Protein AF-0000000075971331 (afdb_homodimer)

pLDDT: mean 92.19, std 5.96, range [61.91, 97.31]

Radius of gyration: 15.53 Å; Cα contacts (8 Å, |Δi|>4): 164; chains: 2; bounding box: 31×41×30 Å

Solvent-accessible surface area (backbone atoms only — not comparable to full-atom values): 8880 Å² total; per-residue (Å²): 123,67,60,68,54,53,39,59,77,68,61,49,62,83,59,26,62,59,46,14,50,50,47,44,54,43,46,59,49,54,41,95,71,52,78,92,41,46,65,55,49,53,50,50,27,41,40,52,25,18,54,73,69,34,97,74,40,66,50,60,66,59,52,23,58,71,48,73,57,78,42,52,60,76,51,58,69,96,124,66,60,68,54,54,38,60,77,67,62,51,62,84,60,25,62,60,47,14,50,51,49,43,54,44,46,59,50,57,41,94,71,51,76,92,41,46,65,54,50,52,51,52,27,41,40,51,26,20,53,73,70,35,97,72,42,66,50,62,66,60,51,23,58,70,48,72,58,77,44,53,60,77,51,58,69,93

Sequence (156 aa):
MHYPVVCEEQKCQEEVFPLAMNYVDRFLGVFPVRKNQLQLLGTTCLLLASKLREPRPLSAEMLVFYTDHSITFNDLRYMHYPVVCEEQKCQEEVFPLAMNYVDRFLGVFPVRKNQLQLLGTTCLLLASKLREPRPLSAEMLVFYTDHSITFNDLRY

Organism: Ladona fulva (NCBI:txid123851)

Foldseek 3Di:
DPLVVVCVVVVADPVLQVQLVVQLVVCVVPDDDDPLCSLVSSLQSSQVSQVVRPPDRDDLVVSCVVVVNSDDSVSRVD/DPLVVVCVVVVADPVLQVQLVVQLVVCVVPDDDDPLCSLVSSLQSSQVSQVVRPPDRDDLVSSCVVVVNSDPSVSRVD

Structure (mmCIF, N/CA/C/O backbone):
data_AF-0000000075971331-model_v1
#
loop_
_entity.id
_entity.type
_entity.pdbx_description
1 polymer 'Cyclin-like domain-containing protein'
#
loop_
_atom_site.group_PDB
_atom_site.id
_atom_site.type_symbol
_atom_site.label_atom_id
_atom_site.label_alt_id
_atom_site.label_comp_id
_atom_site.label_asym_id
_atom_site.label_entity_id
_atom_site.label_seq_id
_atom_site.pdbx_PDB_ins_code
_atom_site.Cartn_x
_atom_site.Cartn_y
_atom_site.Cartn_z
_atom_site.occupancy
_atom_site.B_iso_or_equiv
_atom_site.auth_seq_id
_atom_site.auth_comp_id
_atom_site.auth_asym_id
_atom_site.auth_atom_id
_atom_site.pdbx_PDB_model_num
ATOM 1 N N . MET A 1 1 ? 6.332 -10.398 -13.633 1 61.91 1 MET A N 1
ATOM 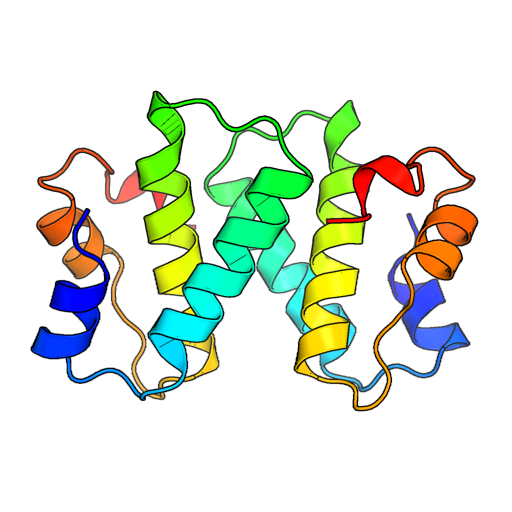2 C CA . MET A 1 1 ? 5.301 -11.336 -13.195 1 61.91 1 MET A CA 1
ATOM 3 C C . MET A 1 1 ? 3.967 -11.031 -13.867 1 61.91 1 MET A C 1
ATOM 5 O O . MET A 1 1 ? 3.67 -9.867 -14.164 1 61.91 1 MET A O 1
ATOM 9 N N . HIS A 1 2 ? 3.391 -12.039 -14.391 1 82.69 2 HIS A N 1
ATOM 10 C CA . HIS A 1 2 ? 2.088 -11.875 -15.031 1 82.69 2 HIS A CA 1
ATOM 11 C C . HIS A 1 2 ? 0.962 -11.914 -14 1 82.69 2 HIS A C 1
ATOM 13 O O . HIS A 1 2 ? 0.275 -12.93 -13.859 1 82.69 2 HIS A O 1
ATOM 19 N N . TYR A 1 3 ? 0.798 -10.906 -13.219 1 89.81 3 TYR A N 1
ATOM 20 C CA . TYR A 1 3 ? -0.181 -10.766 -12.148 1 89.81 3 TYR A CA 1
ATOM 21 C C . TYR A 1 3 ? -1.599 -10.945 -12.68 1 89.81 3 TYR A C 1
ATOM 23 O O . TYR A 1 3 ? -2.439 -11.57 -12.031 1 89.81 3 TYR A O 1
ATOM 31 N N . PRO A 1 4 ? -1.752 -10.523 -13.914 1 91.06 4 PRO A N 1
ATOM 32 C CA . PRO A 1 4 ? -3.088 -10.758 -14.469 1 91.06 4 PRO A CA 1
ATOM 33 C C . PRO A 1 4 ? -3.418 -12.242 -14.594 1 91.06 4 PRO A C 1
ATOM 35 O O . PRO A 1 4 ? -4.566 -12.648 -14.383 1 91.06 4 PRO A O 1
ATOM 38 N N . VAL A 1 5 ? -2.432 -13.016 -14.852 1 92.5 5 VAL A N 1
ATOM 39 C CA . VAL A 1 5 ? -2.629 -14.453 -15.008 1 92.5 5 VAL A CA 1
ATOM 40 C C . VAL A 1 5 ? -3.01 -15.07 -13.656 1 92.5 5 VAL A C 1
ATOM 42 O O . VAL A 1 5 ? -3.848 -15.969 -13.594 1 92.5 5 VAL A O 1
ATOM 45 N N . VAL A 1 6 ? -2.414 -14.633 -12.578 1 94.5 6 VAL A N 1
ATOM 46 C CA . VAL A 1 6 ? -2.732 -15.125 -11.242 1 94.5 6 VAL A CA 1
ATOM 47 C C . VAL A 1 6 ? -4.199 -14.852 -10.93 1 94.5 6 VAL A C 1
ATOM 49 O O . VAL A 1 6 ? -4.914 -15.742 -10.453 1 94.5 6 VAL A O 1
ATOM 52 N N . CYS A 1 7 ? -4.66 -13.648 -11.172 1 95 7 CYS A N 1
ATOM 53 C CA . CYS A 1 7 ? -6.039 -13.273 -10.883 1 95 7 CYS A CA 1
ATOM 54 C C . CYS A 1 7 ? -7.016 -14.07 -11.742 1 95 7 CYS A C 1
ATOM 56 O O . CYS A 1 7 ? -8.117 -14.398 -11.297 1 95 7 CYS A O 1
ATOM 58 N N . GLU A 1 8 ? -6.598 -14.32 -12.984 1 93.81 8 GLU A N 1
ATOM 59 C CA . GLU A 1 8 ? -7.426 -15.141 -13.867 1 93.81 8 GLU A CA 1
ATOM 60 C C . GLU A 1 8 ? -7.543 -16.562 -13.344 1 93.81 8 GLU A C 1
ATOM 62 O O . GLU A 1 8 ? -8.648 -17.109 -13.234 1 93.81 8 GLU A O 1
ATOM 67 N N . GLU A 1 9 ? -6.469 -17.188 -12.977 1 93.69 9 GLU A N 1
ATOM 68 C CA . GLU A 1 9 ? -6.438 -18.578 -12.523 1 93.69 9 GLU A CA 1
ATOM 69 C C . GLU A 1 9 ? -7.16 -18.734 -11.188 1 93.69 9 GLU A C 1
ATOM 71 O O . GLU A 1 9 ? -7.789 -19.766 -10.938 1 93.69 9 GLU A O 1
ATOM 76 N N . GLN A 1 10 ? -7.055 -17.75 -10.352 1 94.88 10 GLN A N 1
ATOM 77 C CA . GLN A 1 10 ? -7.641 -17.812 -9.016 1 94.88 10 GLN A CA 1
ATOM 78 C C . GLN A 1 10 ? -9.031 -17.188 -8.992 1 94.88 10 GLN A C 1
ATOM 80 O O . GLN A 1 10 ? -9.664 -17.094 -7.938 1 94.88 10 GLN A O 1
ATOM 85 N N . LYS A 1 11 ? -9.516 -16.641 -10.125 1 95.12 11 LYS A N 1
ATOM 86 C CA . LYS A 1 11 ? -10.836 -16.031 -10.273 1 95.12 11 LYS A CA 1
ATOM 87 C C . LYS A 1 11 ? -11.031 -14.906 -9.266 1 95.12 11 LYS A C 1
ATOM 89 O O . LYS A 1 11 ? -12.031 -14.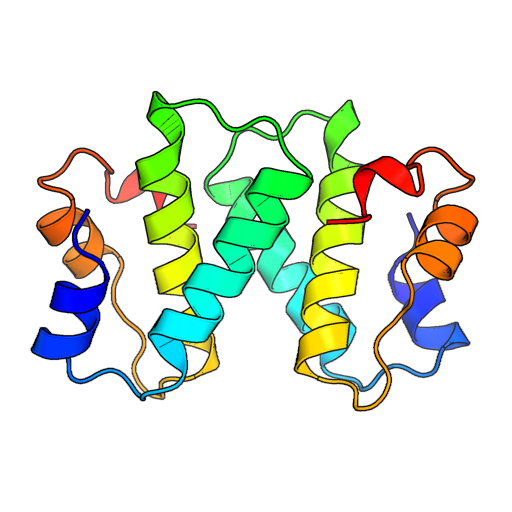883 -8.539 1 95.12 11 LYS A O 1
ATOM 94 N N . CYS A 1 12 ? -10.086 -14.078 -9.242 1 95.69 12 CYS A N 1
ATOM 95 C CA . CYS A 1 12 ? -10.18 -12.93 -8.344 1 95.69 12 CYS A CA 1
ATOM 96 C C . CYS A 1 12 ? -11.344 -12.031 -8.734 1 95.69 12 CYS A C 1
ATOM 98 O O . CYS A 1 12 ? -11.727 -11.969 -9.898 1 95.69 12 CYS A O 1
ATOM 100 N N . GLN A 1 13 ? -11.945 -11.453 -7.691 1 95.56 13 GLN A N 1
ATOM 101 C CA . GLN A 1 13 ? -12.883 -10.375 -7.984 1 95.56 13 GLN A CA 1
ATOM 102 C C . GLN A 1 13 ? -12.273 -9.352 -8.938 1 95.56 13 GLN A C 1
ATOM 104 O O . GLN A 1 13 ? -11.07 -9.094 -8.891 1 95.56 13 GLN A O 1
ATOM 109 N N . GLU A 1 14 ? -13.062 -8.773 -9.773 1 94 14 GLU A N 1
ATOM 110 C CA . GLU A 1 14 ? -12.617 -7.895 -10.852 1 94 14 GLU A CA 1
ATOM 111 C C . GLU A 1 14 ? -11.844 -6.703 -10.305 1 94 14 GLU A C 1
ATOM 113 O O . GLU A 1 14 ? -10.961 -6.168 -10.984 1 94 14 GLU A O 1
ATOM 118 N N . GLU A 1 15 ? -12.07 -6.371 -9.078 1 94.19 15 GLU A N 1
ATOM 119 C CA . GLU A 1 15 ? -11.469 -5.156 -8.531 1 94.19 15 GLU A CA 1
ATOM 120 C C . GLU A 1 15 ? -10.078 -5.434 -7.961 1 94.19 15 GLU A C 1
ATOM 122 O O . GLU A 1 15 ? -9.297 -4.508 -7.734 1 94.19 15 GLU A O 1
ATOM 127 N N . VAL A 1 16 ? -9.734 -6.617 -7.789 1 96.38 16 VAL A N 1
ATOM 128 C CA . VAL A 1 16 ? -8.516 -6.957 -7.066 1 96.38 16 VAL A CA 1
ATOM 129 C C . VAL A 1 16 ? -7.297 -6.492 -7.863 1 96.38 16 VAL A C 1
ATOM 131 O O . VAL A 1 16 ? -6.477 -5.723 -7.359 1 96.38 16 VAL A O 1
ATOM 134 N N . PHE A 1 17 ? -7.16 -6.836 -9.148 1 96.69 17 PHE A N 1
ATOM 135 C CA . PHE A 1 17 ? -5.977 -6.508 -9.938 1 96.69 17 PHE A CA 1
ATOM 136 C C . PHE A 1 17 ? -5.887 -5.008 -10.188 1 96.69 17 PHE A C 1
ATOM 138 O O . PHE A 1 17 ? -4.844 -4.395 -9.961 1 96.69 17 PHE A O 1
ATOM 145 N N . PRO A 1 18 ? -6.957 -4.359 -10.539 1 96.38 18 PRO A N 1
ATOM 146 C CA . PRO A 1 18 ? -6.875 -2.904 -10.695 1 96.38 18 PRO A CA 1
ATOM 147 C C . PRO A 1 18 ? -6.484 -2.199 -9.398 1 96.38 18 PRO A C 1
ATOM 149 O O . PRO A 1 18 ? -5.719 -1.231 -9.422 1 96.38 18 PRO A O 1
ATOM 152 N N . LEU A 1 19 ? -6.98 -2.652 -8.359 1 95 19 LEU A N 1
ATOM 153 C CA . LEU A 1 19 ? -6.625 -2.055 -7.074 1 95 19 LEU A CA 1
ATOM 154 C C . LEU A 1 19 ? -5.145 -2.256 -6.773 1 95 19 LEU A C 1
ATOM 156 O O . LEU A 1 19 ? -4.461 -1.324 -6.34 1 95 19 LEU A O 1
ATOM 160 N N . ALA A 1 20 ? -4.641 -3.457 -6.98 1 97.19 20 ALA A N 1
ATOM 161 C CA . ALA A 1 20 ? -3.221 -3.74 -6.789 1 97.19 20 ALA A CA 1
ATOM 162 C C . ALA A 1 20 ? -2.357 -2.836 -7.664 1 97.19 20 ALA A C 1
ATOM 164 O O . ALA A 1 20 ? -1.336 -2.314 -7.211 1 97.19 20 ALA A O 1
ATOM 165 N N . MET A 1 21 ? -2.787 -2.58 -8.898 1 96.06 21 MET A N 1
ATOM 166 C CA . MET A 1 21 ? -2.018 -1.747 -9.82 1 96.06 21 MET A CA 1
ATOM 167 C C . MET A 1 21 ? -2.023 -0.291 -9.367 1 96.06 21 MET A C 1
ATOM 169 O O . MET A 1 21 ? -1.028 0.418 -9.531 1 96.06 21 MET A O 1
ATOM 173 N N . ASN A 1 22 ? -3.145 0.065 -8.852 1 93.5 22 ASN A N 1
ATOM 174 C CA . ASN A 1 22 ? -3.203 1.412 -8.289 1 93.5 22 ASN A CA 1
ATOM 175 C C . ASN A 1 22 ? -2.201 1.593 -7.156 1 93.5 22 ASN A C 1
ATOM 177 O O . ASN A 1 22 ? -1.507 2.609 -7.09 1 93.5 22 ASN A O 1
ATOM 181 N N . TYR A 1 23 ? -2.135 0.571 -6.309 1 94.81 23 TYR A N 1
ATOM 182 C CA . TYR A 1 23 ? -1.155 0.612 -5.227 1 94.81 23 TYR A CA 1
ATOM 183 C C . TYR A 1 23 ? 0.261 0.71 -5.777 1 94.81 23 TYR A C 1
ATOM 185 O O . TYR A 1 23 ? 1.05 1.551 -5.34 1 94.81 23 TYR A O 1
ATOM 193 N N . VAL A 1 24 ? 0.619 -0.085 -6.723 1 96.25 24 VAL A N 1
ATOM 194 C CA . VAL A 1 24 ? 1.95 -0.111 -7.32 1 96.25 24 VAL A CA 1
ATOM 195 C C . VAL A 1 24 ? 2.277 1.258 -7.914 1 96.25 24 VAL A C 1
ATOM 197 O O . VAL A 1 24 ? 3.35 1.812 -7.656 1 96.25 24 VAL A O 1
ATOM 200 N N . ASP A 1 25 ? 1.349 1.753 -8.633 1 94 25 ASP A N 1
ATOM 201 C CA . ASP A 1 25 ? 1.553 3.041 -9.289 1 94 25 ASP A CA 1
ATOM 202 C C . ASP A 1 25 ? 1.84 4.137 -8.266 1 94 25 ASP A C 1
ATOM 204 O O . ASP A 1 25 ? 2.703 4.992 -8.492 1 94 25 ASP A O 1
ATOM 208 N N . ARG A 1 26 ? 1.156 4.07 -7.203 1 91.56 26 ARG A N 1
ATOM 209 C CA . ARG A 1 26 ? 1.326 5.102 -6.188 1 91.56 26 ARG A CA 1
ATOM 210 C C . ARG A 1 26 ? 2.676 4.965 -5.492 1 91.56 26 ARG A C 1
ATOM 212 O O . ARG A 1 26 ? 3.377 5.961 -5.285 1 91.56 26 ARG A O 1
ATOM 219 N N . PHE A 1 27 ? 3.062 3.797 -5.148 1 92.94 27 PHE A N 1
ATOM 220 C CA . PHE A 1 27 ? 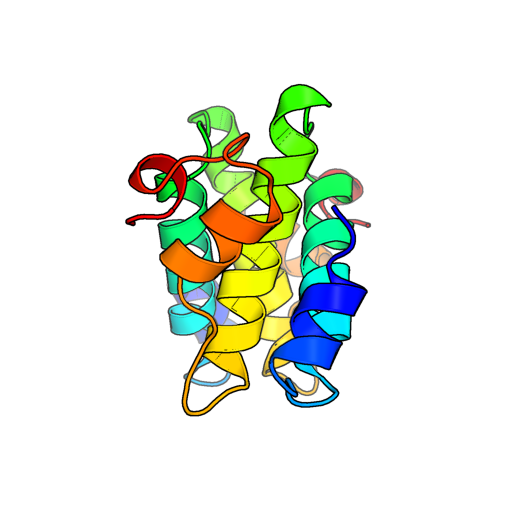4.332 3.592 -4.465 1 92.94 27 PHE A CA 1
ATOM 221 C C . PHE A 1 27 ? 5.504 3.926 -5.383 1 92.94 27 PHE A C 1
ATOM 223 O O . PHE A 1 27 ? 6.5 4.504 -4.941 1 92.94 27 PHE A O 1
ATOM 230 N N . LEU A 1 28 ? 5.34 3.656 -6.574 1 92.19 28 LEU A N 1
ATOM 231 C CA . LEU A 1 28 ? 6.41 3.951 -7.523 1 92.19 28 LEU A CA 1
ATOM 232 C C . LEU A 1 28 ? 6.566 5.457 -7.711 1 92.19 28 LEU A C 1
ATOM 234 O O . LEU A 1 28 ? 7.664 5.938 -8 1 92.19 28 LEU A O 1
ATOM 238 N N . GLY A 1 29 ? 5.484 6.117 -7.527 1 88.94 29 GLY A N 1
ATOM 239 C CA . GLY A 1 29 ? 5.535 7.566 -7.668 1 88.94 29 GLY A CA 1
ATOM 240 C C . GLY A 1 29 ? 6.113 8.266 -6.449 1 88.94 29 GLY A C 1
ATOM 241 O O . GLY A 1 29 ? 6.57 9.406 -6.543 1 88.94 29 GLY A O 1
ATOM 242 N N . VAL A 1 30 ? 6.168 7.527 -5.34 1 89 30 VAL A N 1
ATOM 243 C CA . VAL A 1 30 ? 6.508 8.18 -4.082 1 89 30 VAL A CA 1
ATOM 244 C C . VAL A 1 30 ? 7.816 7.609 -3.537 1 89 30 VAL A C 1
ATOM 246 O O . VAL A 1 30 ? 8.555 8.297 -2.828 1 89 30 VAL A O 1
ATOM 249 N N . PHE A 1 31 ? 8.141 6.328 -3.852 1 87.06 31 PHE A N 1
ATOM 250 C CA . PHE A 1 31 ? 9.336 5.656 -3.35 1 87.06 31 PHE A CA 1
ATOM 251 C C . PHE A 1 31 ? 10.273 5.293 -4.492 1 87.06 31 PHE A C 1
ATOM 253 O O . PHE A 1 31 ? 9.828 4.926 -5.578 1 87.06 31 PHE A O 1
ATOM 260 N N . PRO A 1 32 ? 11.562 5.531 -4.156 1 88.06 32 PRO A N 1
ATOM 261 C CA . PRO A 1 32 ? 12.516 4.918 -5.082 1 88.06 32 PRO A CA 1
ATOM 262 C C . PRO A 1 32 ? 12.562 3.395 -4.961 1 88.06 32 PRO A C 1
ATOM 264 O O . PRO A 1 32 ? 12.969 2.863 -3.926 1 88.06 32 PRO A O 1
ATOM 267 N N . VAL A 1 33 ? 12.016 2.736 -5.883 1 88.81 33 VAL A N 1
ATOM 268 C CA . VAL A 1 33 ? 11.984 1.278 -5.887 1 88.81 33 VAL A CA 1
ATOM 269 C C . VAL A 1 33 ? 12.961 0.744 -6.934 1 88.81 33 VAL A C 1
ATOM 271 O O . VAL A 1 33 ? 12.891 1.122 -8.102 1 88.81 33 VAL A O 1
ATOM 274 N N . ARG A 1 34 ? 13.844 -0.047 -6.406 1 90.44 34 ARG A N 1
ATOM 275 C CA . ARG A 1 34 ? 14.836 -0.624 -7.312 1 90.44 34 ARG A CA 1
ATOM 276 C C . ARG A 1 34 ? 14.227 -1.752 -8.141 1 90.44 34 ARG A C 1
ATOM 278 O O . ARG A 1 34 ? 13.195 -2.316 -7.762 1 90.44 34 ARG A O 1
ATOM 285 N N . LYS A 1 35 ? 14.953 -2.053 -9.18 1 92.06 35 LYS A N 1
ATOM 286 C CA . LYS A 1 35 ? 14.477 -3.09 -10.094 1 92.06 35 LYS A CA 1
ATOM 287 C C . LYS A 1 35 ? 14.336 -4.43 -9.375 1 92.06 35 LYS A C 1
ATOM 289 O O . LYS A 1 35 ? 13.383 -5.172 -9.617 1 92.06 35 LYS A O 1
ATOM 294 N N . ASN A 1 36 ? 15.273 -4.664 -8.547 1 88.94 36 ASN A N 1
ATOM 295 C CA . ASN A 1 36 ? 15.289 -5.957 -7.871 1 88.94 36 ASN A CA 1
ATOM 296 C C . ASN A 1 36 ? 14.195 -6.039 -6.805 1 88.94 36 ASN A C 1
ATOM 298 O O . ASN A 1 36 ? 13.953 -7.109 -6.246 1 88.94 36 ASN A O 1
ATOM 302 N N . GLN A 1 37 ? 13.453 -4.953 -6.605 1 92 37 GLN A N 1
ATOM 303 C CA . GLN A 1 37 ? 12.375 -4.898 -5.625 1 92 37 GLN A CA 1
ATOM 304 C C . GLN A 1 37 ? 11.008 -4.852 -6.312 1 92 37 GLN A C 1
ATOM 306 O O . GLN A 1 37 ? 9.977 -5.008 -5.66 1 92 37 GLN A O 1
ATOM 311 N N . LEU A 1 38 ? 11.008 -4.73 -7.535 1 93.94 38 LEU A N 1
ATOM 312 C CA . LEU A 1 38 ? 9.766 -4.543 -8.281 1 93.94 38 LEU A CA 1
ATOM 313 C C . LEU A 1 38 ? 8.844 -5.75 -8.109 1 93.94 38 LEU A C 1
ATOM 315 O O . LEU A 1 38 ? 7.648 -5.594 -7.863 1 93.94 38 LEU A O 1
ATOM 319 N N . GLN A 1 39 ? 9.445 -6.887 -8.211 1 94.62 39 GLN A N 1
ATOM 320 C CA . GLN A 1 39 ? 8.641 -8.094 -8.039 1 94.62 39 GLN A CA 1
ATOM 321 C C . GLN A 1 39 ? 8.07 -8.172 -6.629 1 94.62 39 GLN A C 1
ATOM 323 O O . GLN A 1 39 ? 6.926 -8.594 -6.445 1 94.62 39 GLN A O 1
ATOM 328 N N . LEU A 1 40 ? 8.82 -7.734 -5.699 1 93.81 40 LEU A N 1
ATOM 329 C CA . LEU A 1 40 ? 8.344 -7.711 -4.32 1 93.81 40 LEU A CA 1
ATOM 330 C C . LEU A 1 40 ? 7.203 -6.715 -4.152 1 93.81 40 LEU A C 1
ATOM 332 O O . LEU A 1 40 ? 6.184 -7.035 -3.533 1 93.81 40 LEU A O 1
ATOM 336 N N . LEU A 1 41 ? 7.355 -5.602 -4.723 1 95.5 41 LEU A N 1
ATOM 337 C CA . LEU A 1 41 ? 6.309 -4.582 -4.656 1 95.5 41 LEU A CA 1
ATOM 338 C C . LEU A 1 41 ? 5.02 -5.086 -5.297 1 95.5 41 LEU A C 1
ATOM 340 O O . LEU A 1 41 ? 3.949 -5 -4.691 1 95.5 41 LEU A O 1
ATOM 344 N N . GLY A 1 42 ? 5.09 -5.586 -6.484 1 96.88 42 GLY A N 1
ATOM 345 C CA . GLY A 1 42 ? 3.922 -6.102 -7.18 1 96.88 42 GLY A CA 1
ATOM 346 C C . GLY A 1 42 ? 3.209 -7.203 -6.414 1 96.88 42 GLY A C 1
ATOM 347 O O . GLY A 1 42 ? 1.981 -7.188 -6.297 1 96.88 42 GLY A O 1
ATOM 348 N N . THR A 1 43 ? 3.926 -8.07 -5.836 1 96.69 43 THR A N 1
ATOM 349 C CA . THR A 1 43 ? 3.369 -9.203 -5.102 1 96.69 43 THR A CA 1
ATOM 350 C C . THR A 1 43 ? 2.699 -8.734 -3.812 1 96.69 43 THR A C 1
ATOM 352 O O . THR A 1 43 ? 1.604 -9.188 -3.477 1 96.69 43 THR A O 1
ATOM 355 N N . THR A 1 44 ? 3.336 -7.832 -3.115 1 95.62 44 THR A N 1
ATOM 356 C CA . THR A 1 44 ? 2.77 -7.293 -1.886 1 95.62 44 THR A CA 1
ATOM 357 C C . THR A 1 44 ? 1.461 -6.562 -2.17 1 95.62 44 THR A C 1
ATOM 359 O O . THR A 1 44 ? 0.476 -6.738 -1.449 1 95.62 44 THR A O 1
ATOM 362 N N . CYS A 1 45 ? 1.432 -5.785 -3.223 1 96.5 45 CYS A N 1
ATOM 363 C CA . CYS A 1 45 ? 0.233 -5.031 -3.562 1 96.5 45 CYS A CA 1
ATOM 364 C C . CYS A 1 45 ? -0.907 -5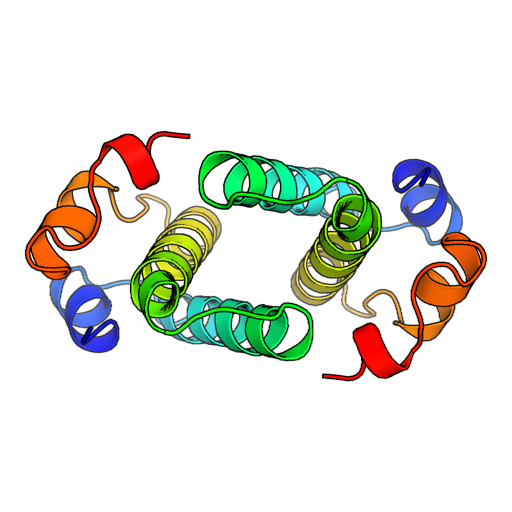.961 -3.957 1 96.5 45 CYS A C 1
ATOM 366 O O . CYS A 1 45 ? -2.068 -5.699 -3.633 1 96.5 45 CYS A O 1
ATOM 368 N N . LEU A 1 46 ? -0.557 -7.008 -4.676 1 96.69 46 LEU A N 1
ATOM 369 C CA . LEU A 1 46 ? -1.573 -7.988 -5.043 1 96.69 46 LEU A CA 1
ATOM 370 C C . LEU A 1 46 ? -2.129 -8.68 -3.805 1 96.69 46 LEU A C 1
ATOM 372 O O . LEU A 1 46 ? -3.338 -8.898 -3.699 1 96.69 46 LEU A O 1
ATOM 376 N N . LEU A 1 47 ? -1.287 -9.055 -2.867 1 94.75 47 LEU A N 1
ATOM 377 C CA . LEU A 1 47 ? -1.703 -9.664 -1.608 1 94.75 47 LEU A CA 1
ATOM 378 C C . LEU A 1 47 ? -2.613 -8.727 -0.824 1 94.75 47 LEU A C 1
ATOM 380 O O . LEU A 1 47 ? -3.678 -9.133 -0.354 1 94.75 47 LEU A O 1
ATOM 384 N N . LEU A 1 48 ? -2.256 -7.473 -0.716 1 94.56 48 LEU A N 1
ATOM 3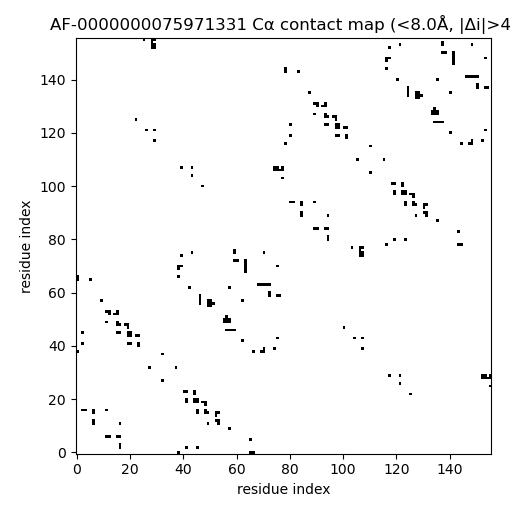85 C CA . LEU A 1 48 ? -3.039 -6.48 0.012 1 94.56 48 LEU A CA 1
ATOM 386 C C . LEU A 1 48 ? -4.395 -6.262 -0.655 1 94.56 48 LEU A C 1
ATOM 388 O O . LEU A 1 48 ? -5.426 -6.25 0.017 1 94.56 48 LEU A O 1
ATOM 392 N N . ALA A 1 49 ? -4.367 -6.09 -1.977 1 95.75 49 ALA A N 1
ATOM 393 C CA . ALA A 1 49 ? -5.609 -5.875 -2.715 1 95.75 49 ALA A CA 1
ATOM 394 C C . ALA A 1 49 ? -6.559 -7.059 -2.553 1 95.75 49 ALA A C 1
ATOM 396 O O . ALA A 1 49 ? -7.766 -6.875 -2.391 1 95.75 49 ALA A O 1
ATOM 397 N N . SER A 1 50 ? -6.035 -8.242 -2.627 1 95.5 50 SER A N 1
ATOM 398 C CA . SER A 1 50 ? -6.855 -9.445 -2.496 1 95.5 50 SER A CA 1
ATOM 399 C C . SER A 1 50 ? -7.441 -9.562 -1.093 1 95.5 50 SER A C 1
ATOM 401 O O . SER A 1 50 ? -8.586 -9.992 -0.926 1 95.5 50 SER A O 1
ATOM 403 N N . LYS A 1 51 ? -6.652 -9.1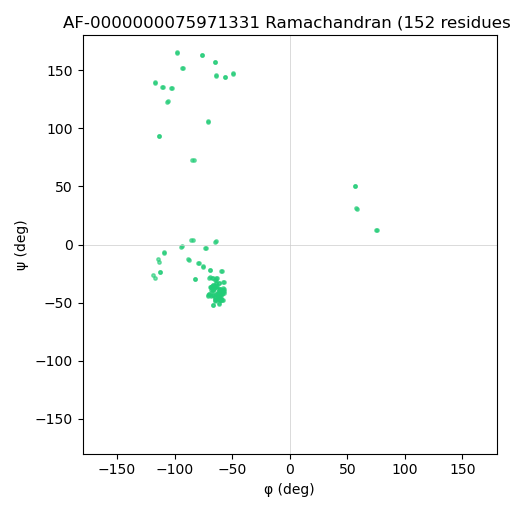88 -0.072 1 91.81 51 LYS A N 1
ATOM 404 C CA . LYS A 1 51 ? -7.113 -9.227 1.312 1 91.81 51 LYS A CA 1
ATOM 405 C C . LYS A 1 51 ? -8.273 -8.258 1.533 1 91.81 51 LYS A C 1
ATOM 407 O O . LYS A 1 51 ? -9.156 -8.516 2.35 1 91.81 51 LYS A O 1
ATOM 412 N N . LEU A 1 52 ? -8.242 -7.23 0.797 1 89.81 52 LEU A N 1
ATOM 413 C CA . LEU A 1 52 ? -9.25 -6.191 0.971 1 89.81 52 LEU A CA 1
ATOM 414 C C . LEU A 1 52 ? -10.531 -6.547 0.23 1 89.81 52 LEU A C 1
ATOM 416 O O . LEU A 1 52 ? -11.625 -6.176 0.66 1 89.81 52 LEU A O 1
ATOM 420 N N . ARG A 1 53 ? -10.461 -7.242 -0.792 1 90.25 53 ARG A N 1
ATOM 421 C CA . ARG A 1 53 ? -11.609 -7.371 -1.678 1 90.25 53 ARG A CA 1
ATOM 422 C C . ARG A 1 53 ? -12.156 -8.797 -1.666 1 90.25 53 ARG A C 1
ATOM 424 O O . ARG A 1 53 ? -13.305 -9.031 -2.041 1 90.25 53 ARG A O 1
ATOM 431 N N . GLU A 1 54 ? -11.359 -9.742 -1.329 1 91.5 54 GLU A N 1
ATOM 432 C CA . GLU A 1 54 ? -11.758 -11.148 -1.401 1 91.5 54 GLU A CA 1
ATOM 433 C C . GLU A 1 54 ? -12.109 -11.695 -0.021 1 91.5 54 GLU A C 1
ATOM 435 O O . GLU A 1 54 ? -11.43 -11.391 0.964 1 91.5 54 GLU A O 1
ATOM 440 N N . PRO A 1 55 ? -13.242 -12.414 -0 1 92.62 55 PRO A N 1
ATOM 441 C CA . PRO A 1 55 ? -13.477 -13.156 1.24 1 92.62 55 PRO A CA 1
ATOM 442 C C . PRO A 1 55 ? -12.344 -14.117 1.576 1 92.62 55 PRO A C 1
ATOM 444 O O . PRO A 1 55 ? -12.055 -14.352 2.752 1 92.62 55 PRO A O 1
ATOM 447 N N . ARG A 1 56 ? -11.82 -14.727 0.518 1 92.94 56 ARG A N 1
ATOM 448 C CA . ARG A 1 56 ? -10.656 -15.586 0.634 1 92.94 56 ARG A CA 1
ATOM 449 C C . ARG A 1 56 ? -9.453 -14.984 -0.09 1 92.94 56 ARG A C 1
ATOM 451 O O . ARG A 1 56 ? -9.25 -15.242 -1.279 1 92.94 56 ARG A O 1
ATOM 458 N N . PRO A 1 57 ? -8.641 -14.289 0.479 1 95 57 PRO A N 1
ATOM 459 C CA . PRO A 1 57 ? -7.527 -13.609 -0.18 1 95 57 PRO A CA 1
ATOM 460 C C . PRO A 1 57 ? -6.508 -14.578 -0.774 1 95 57 PRO A C 1
ATOM 462 O O . PRO A 1 57 ? -6.492 -15.758 -0.415 1 95 57 PRO A O 1
ATOM 465 N N . LEU A 1 58 ? -5.809 -14.07 -1.71 1 94.75 58 LEU A N 1
ATOM 466 C CA . LEU A 1 58 ? -4.672 -14.836 -2.221 1 94.75 58 LEU A CA 1
ATOM 467 C C . LEU A 1 58 ? -3.711 -15.195 -1.094 1 94.75 58 LEU A C 1
ATOM 469 O O . LEU A 1 58 ? -3.531 -14.422 -0.152 1 94.75 58 LEU A O 1
ATOM 473 N N . SER A 1 59 ? -3.135 -16.344 -1.189 1 93.25 59 SER A N 1
ATOM 474 C CA . SER A 1 59 ? -2.166 -16.75 -0.175 1 93.25 59 SER A CA 1
ATOM 475 C C . SER A 1 59 ? -0.746 -16.391 -0.587 1 93.25 59 SER A C 1
ATOM 477 O O . SER A 1 59 ? -0.431 -16.344 -1.777 1 93.25 59 SER A O 1
ATOM 479 N N . ALA A 1 60 ? 0.068 -16.172 0.393 1 93.81 60 ALA A N 1
ATOM 480 C CA . ALA A 1 60 ? 1.479 -15.883 0.147 1 93.81 60 ALA A CA 1
ATOM 481 C C . ALA A 1 60 ? 2.156 -17.047 -0.575 1 93.81 60 ALA A C 1
ATOM 483 O O . ALA A 1 60 ? 2.961 -16.828 -1.484 1 93.81 60 ALA A O 1
ATOM 484 N N . GLU A 1 61 ? 1.778 -18.203 -0.204 1 93.88 61 GLU A N 1
ATOM 485 C CA . GLU A 1 61 ? 2.379 -19.406 -0.798 1 93.88 61 GLU A CA 1
ATOM 486 C C . GLU A 1 61 ? 2.125 -19.453 -2.303 1 93.88 61 GLU A C 1
ATOM 488 O O . GLU A 1 61 ? 3.033 -19.75 -3.08 1 93.88 61 GLU A O 1
ATOM 493 N N . MET A 1 62 ? 0.903 -19.203 -2.596 1 93.69 62 MET A N 1
ATOM 494 C CA . MET A 1 62 ? 0.542 -19.219 -4.012 1 93.69 62 MET A CA 1
ATOM 495 C C . MET A 1 62 ? 1.316 -18.141 -4.773 1 93.69 62 MET A C 1
ATOM 497 O O . MET A 1 62 ? 1.803 -18.391 -5.875 1 93.69 62 MET A O 1
ATOM 501 N N . LEU A 1 63 ? 1.484 -16.969 -4.234 1 94.94 63 LEU A N 1
ATOM 502 C CA . LEU A 1 63 ? 2.186 -15.867 -4.898 1 94.94 63 LEU A CA 1
ATOM 503 C C . LEU A 1 63 ? 3.672 -16.172 -5.031 1 94.94 63 LEU A C 1
ATOM 505 O O . LEU A 1 63 ? 4.289 -15.836 -6.043 1 94.94 63 LEU A O 1
ATOM 509 N N . VAL A 1 64 ? 4.258 -16.844 -4.016 1 94.06 64 VAL A N 1
ATOM 510 C CA . VAL A 1 64 ? 5.648 -17.281 -4.094 1 94.06 64 VAL A CA 1
ATOM 511 C C . VAL A 1 64 ? 5.828 -18.203 -5.297 1 94.06 64 VAL A C 1
ATOM 513 O O . VAL A 1 64 ? 6.793 -18.062 -6.055 1 94.06 64 VAL A O 1
ATOM 516 N N . PHE A 1 65 ? 4.922 -19.062 -5.492 1 94.38 65 PHE A N 1
ATOM 517 C CA . PHE A 1 65 ? 4.965 -20.016 -6.602 1 94.38 65 PHE A CA 1
ATOM 518 C C . PHE A 1 65 ? 4.941 -19.281 -7.938 1 94.38 65 PHE A C 1
ATOM 520 O O . PHE A 1 65 ? 5.727 -19.594 -8.836 1 94.38 65 PHE A O 1
ATOM 527 N N . TYR A 1 66 ? 4.113 -18.312 -8.094 1 93.44 66 TYR A N 1
ATOM 528 C CA . TYR A 1 66 ? 3.92 -17.641 -9.375 1 93.44 66 TYR A CA 1
ATOM 529 C C . TYR A 1 66 ? 5.086 -16.703 -9.68 1 93.44 66 TYR A C 1
ATOM 531 O O . TYR A 1 66 ? 5.262 -16.266 -10.82 1 93.44 66 TYR A O 1
ATOM 539 N N . THR A 1 67 ? 5.895 -16.281 -8.695 1 93.62 67 THR A N 1
ATOM 540 C CA . THR A 1 67 ? 7.078 -15.469 -8.922 1 93.62 67 THR A CA 1
ATOM 541 C C . THR A 1 67 ? 8.281 -16.344 -9.281 1 93.62 67 THR A C 1
ATOM 543 O O . THR A 1 67 ? 9.422 -15.867 -9.281 1 93.62 67 THR A O 1
ATOM 546 N N . ASP A 1 68 ? 8.047 -17.625 -9.398 1 93.62 68 ASP A N 1
ATOM 547 C CA . ASP A 1 68 ? 9.109 -18.594 -9.633 1 93.62 68 ASP A CA 1
ATOM 548 C C . ASP A 1 68 ? 10.156 -18.547 -8.523 1 93.62 68 ASP A C 1
ATOM 550 O O . ASP A 1 68 ? 11.359 -18.547 -8.797 1 93.62 68 ASP A O 1
ATOM 554 N N . HIS A 1 69 ? 9.68 -18.203 -7.324 1 90.69 69 HIS A N 1
ATOM 555 C CA . HIS A 1 69 ? 10.469 -18.25 -6.102 1 90.69 69 HIS A CA 1
ATOM 556 C C . HIS A 1 69 ? 11.461 -17.094 -6.043 1 90.69 69 HIS A C 1
ATOM 558 O O . HIS A 1 69 ? 12.414 -17.141 -5.266 1 90.69 69 HIS A O 1
ATOM 564 N N . SER A 1 70 ? 11.336 -16.078 -6.914 1 92.31 70 SER A N 1
ATOM 565 C CA . SER A 1 70 ? 12.156 -14.883 -6.801 1 92.31 70 SER A CA 1
ATOM 566 C C . SER A 1 70 ? 11.883 -14.141 -5.5 1 92.31 70 SER A C 1
ATOM 568 O O . SER A 1 70 ? 12.734 -13.406 -5.008 1 92.31 70 SER A O 1
ATOM 570 N N . ILE A 1 71 ? 10.617 -14.32 -5.043 1 92 71 ILE A N 1
ATOM 571 C CA . ILE A 1 71 ? 10.195 -13.836 -3.732 1 92 71 ILE A CA 1
ATOM 572 C C . ILE A 1 71 ? 9.93 -15.023 -2.807 1 92 71 ILE A C 1
ATOM 574 O O . ILE A 1 71 ? 9.328 -16.016 -3.219 1 92 71 ILE A O 1
ATOM 578 N N . THR A 1 72 ? 10.43 -14.883 -1.606 1 92.12 72 THR A N 1
ATOM 579 C CA . THR A 1 72 ? 10.266 -15.992 -0.674 1 92.12 72 THR A CA 1
ATOM 580 C C . THR A 1 72 ? 9.078 -15.75 0.252 1 92.12 72 THR A C 1
ATOM 582 O O . THR A 1 72 ? 8.555 -14.633 0.32 1 92.12 72 THR A O 1
ATOM 585 N N . PHE A 1 73 ? 8.711 -16.938 0.915 1 91.5 73 PHE A N 1
ATOM 586 C CA . PHE A 1 73 ? 7.629 -16.844 1.889 1 91.5 73 PHE A CA 1
ATOM 587 C C . PHE A 1 73 ? 8 -15.898 3.025 1 91.5 73 PHE A C 1
ATOM 589 O O . PHE A 1 73 ? 7.156 -15.164 3.533 1 91.5 73 PHE A O 1
ATOM 596 N N . ASN A 1 74 ? 9.211 -15.836 3.371 1 90.75 74 ASN A N 1
ATOM 597 C CA . ASN A 1 74 ? 9.68 -14.977 4.453 1 90.75 74 ASN A CA 1
ATOM 598 C C . ASN A 1 74 ? 9.539 -13.5 4.094 1 90.75 74 ASN A C 1
ATOM 600 O O . ASN A 1 74 ? 9.312 -12.664 4.969 1 90.75 74 ASN A O 1
ATOM 604 N N . ASP A 1 75 ? 9.617 -13.227 2.805 1 91.19 75 ASP A N 1
ATOM 605 C CA . ASP A 1 75 ? 9.469 -11.852 2.346 1 91.19 75 ASP A CA 1
ATOM 606 C C . ASP A 1 75 ? 8.031 -11.367 2.525 1 91.19 75 ASP A C 1
ATOM 608 O O . ASP A 1 75 ? 7.781 -10.172 2.67 1 91.19 75 ASP A O 1
ATOM 612 N N . LEU A 1 76 ? 7.074 -12.344 2.609 1 89.94 76 LEU A N 1
ATOM 613 C CA . LEU A 1 76 ? 5.664 -11.984 2.582 1 89.94 76 LEU A CA 1
ATOM 614 C C . LEU A 1 76 ? 4.992 -12.312 3.91 1 89.94 76 LEU A C 1
ATOM 616 O O . LEU A 1 76 ? 3.826 -11.969 4.125 1 89.94 76 LEU A O 1
ATOM 620 N N . ARG A 1 77 ? 5.559 -13.047 4.82 1 72.94 77 ARG A N 1
ATOM 621 C CA . ARG A 1 77 ? 5 -13.648 6.027 1 72.94 77 ARG A CA 1
ATOM 622 C C . ARG A 1 77 ? 4.562 -12.57 7.02 1 72.94 77 ARG A C 1
ATOM 624 O O . ARG A 1 77 ? 3.869 -12.867 7.996 1 72.94 77 ARG A O 1
ATOM 631 N N . TYR A 1 78 ? 4.652 -11.359 6.758 1 62.38 78 TYR A N 1
ATOM 632 C CA . TYR A 1 78 ? 4.352 -10.422 7.836 1 62.38 78 TYR A CA 1
ATOM 633 C C . TYR A 1 78 ? 2.863 -10.094 7.879 1 62.38 78 TYR A C 1
ATOM 635 O O . TYR A 1 78 ? 2.18 -10.148 6.855 1 62.38 78 TYR A O 1
ATOM 643 N N . MET B 1 1 ? 4.371 11.531 13.18 1 62.53 1 MET B N 1
ATOM 644 C CA . MET B 1 1 ? 3.156 12.211 12.742 1 62.53 1 MET B CA 1
ATOM 645 C C . MET B 1 1 ? 1.93 11.648 13.453 1 62.53 1 MET B C 1
ATOM 647 O O . MET B 1 1 ? 1.88 10.453 13.758 1 62.53 1 MET B O 1
ATOM 651 N N . HIS B 1 2 ? 1.157 12.523 13.953 1 82.94 2 HIS B N 1
ATOM 652 C CA . HIS B 1 2 ? -0.058 12.102 14.641 1 82.94 2 HIS B CA 1
ATOM 653 C C . HIS B 1 2 ? -1.2 11.883 13.656 1 82.94 2 HIS B C 1
ATOM 655 O O . HIS B 1 2 ? -2.104 12.711 13.547 1 82.94 2 HIS B O 1
ATOM 661 N N . TYR B 1 3 ? -1.159 10.844 12.906 1 89.81 3 TYR B N 1
ATOM 662 C CA . TYR B 1 3 ? -2.123 10.477 11.875 1 89.81 3 TYR B CA 1
ATOM 663 C C . TYR B 1 3 ? -3.523 10.336 12.461 1 89.81 3 TYR B C 1
ATOM 665 O O . TYR B 1 3 ? -4.508 10.758 11.844 1 89.81 3 TYR B O 1
ATOM 673 N N . PRO B 1 4 ? -3.545 9.906 13.672 1 91.25 4 PRO B N 1
ATOM 674 C CA . PRO B 1 4 ? -4.879 9.844 14.273 1 91.25 4 PRO B CA 1
ATOM 675 C C . PRO B 1 4 ? -5.527 11.219 14.414 1 91.25 4 PRO B C 1
ATOM 677 O O . PRO B 1 4 ? -6.742 11.352 14.25 1 91.25 4 PRO B O 1
ATOM 680 N N . VAL B 1 5 ? -4.73 12.18 14.664 1 92.38 5 VAL B N 1
ATOM 681 C CA . VAL B 1 5 ? -5.242 13.539 14.828 1 92.38 5 VAL B CA 1
ATOM 682 C C . VAL B 1 5 ? -5.793 14.047 13.492 1 92.38 5 VAL B C 1
ATOM 684 O O . VAL B 1 5 ? -6.816 14.734 13.461 1 92.38 5 VAL B O 1
ATOM 687 N N . VAL B 1 6 ? -5.141 13.758 12.383 1 94.62 6 VAL B N 1
ATOM 688 C CA . VAL B 1 6 ? -5.605 14.164 11.062 1 94.62 6 VAL B CA 1
ATOM 689 C C . VAL B 1 6 ? -6.984 13.562 10.789 1 94.62 6 VAL B C 1
ATOM 691 O O . VAL B 1 6 ? -7.895 14.266 10.344 1 94.62 6 VAL B O 1
ATOM 694 N N . CYS B 1 7 ? -7.148 12.281 11.062 1 95.25 7 CYS B N 1
ATOM 695 C CA . CYS B 1 7 ? -8.422 11.602 10.812 1 95.25 7 CYS B CA 1
ATOM 696 C C . CYS B 1 7 ? -9.523 12.164 11.703 1 95.25 7 CYS B C 1
ATOM 698 O O . CYS B 1 7 ? -10.68 12.234 11.297 1 95.25 7 CYS B O 1
ATOM 700 N N . GLU B 1 8 ? -9.133 12.516 12.945 1 94 8 GLU B N 1
ATOM 701 C CA . GLU B 1 8 ? -10.094 13.133 13.852 1 94 8 GLU B CA 1
ATOM 702 C C . GLU B 1 8 ? -10.547 14.5 13.336 1 94 8 GLU B C 1
ATOM 704 O O . GLU B 1 8 ? -11.742 14.781 13.266 1 94 8 GLU B O 1
ATOM 709 N N . GLU B 1 9 ? -9.648 15.344 12.945 1 93.81 9 GLU B N 1
ATOM 710 C CA . GLU B 1 9 ? -9.945 16.703 12.492 1 93.81 9 GLU B CA 1
ATOM 711 C C . GLU B 1 9 ? -10.727 16.688 11.188 1 93.81 9 GLU B C 1
ATOM 713 O O . GLU B 1 9 ? -11.57 17.562 10.953 1 93.81 9 GLU B O 1
ATOM 718 N N . GLN B 1 10 ? -10.422 15.75 10.344 1 95.12 10 GLN B N 1
ATOM 719 C CA . GLN B 1 10 ? -11.055 15.688 9.031 1 95.12 10 GLN B CA 1
ATOM 720 C C . GLN B 1 10 ? -12.273 14.766 9.047 1 95.12 10 GLN B C 1
ATOM 722 O O . GLN B 1 10 ? -12.891 14.523 8.008 1 95.12 10 GLN B O 1
ATOM 727 N N . LYS B 1 11 ? -12.586 14.141 10.195 1 95.31 11 LYS B N 1
ATOM 728 C CA . LYS B 1 11 ? -13.734 13.258 10.383 1 95.31 11 LYS B CA 1
ATOM 729 C C . LYS B 1 11 ? -13.711 12.109 9.375 1 95.31 11 LYS B C 1
ATOM 731 O O . LYS B 1 11 ? -14.703 11.859 8.688 1 95.31 11 LYS B O 1
ATOM 736 N N . CYS B 1 12 ? -12.609 11.5 9.312 1 95.88 12 CYS B N 1
ATOM 737 C CA . CYS B 1 12 ? -12.477 10.359 8.422 1 95.88 12 CYS B CA 1
ATOM 738 C C . CYS B 1 12 ? -13.391 9.219 8.844 1 95.88 12 CYS B C 1
ATOM 740 O O . CYS B 1 12 ? -13.703 9.078 10.031 1 95.88 12 CYS B O 1
ATOM 742 N N . GLN B 1 13 ? -13.883 8.531 7.84 1 95.5 13 GLN B N 1
ATOM 743 C CA . GLN B 1 13 ? -14.555 7.273 8.164 1 95.5 13 GLN B CA 1
ATOM 744 C C . GLN B 1 13 ? -13.695 6.414 9.086 1 95.5 13 GLN B C 1
ATOM 746 O O . GLN B 1 13 ? -12.469 6.422 8.992 1 95.5 13 GLN B O 1
ATOM 751 N N . GLU B 1 14 ? -14.32 5.672 9.93 1 94.06 14 GLU B N 1
ATOM 752 C CA . GLU B 1 14 ? -13.656 4.918 10.992 1 94.06 14 GLU B CA 1
ATOM 753 C C . GLU B 1 14 ? -12.656 3.926 10.414 1 94.06 14 GLU B C 1
ATOM 755 O O . GLU B 1 14 ? -11.648 3.611 11.055 1 94.06 14 GLU B O 1
ATOM 760 N N . GLU B 1 15 ? -12.844 3.551 9.195 1 94.25 15 GLU B N 1
ATOM 761 C CA . GLU B 1 15 ? -12.008 2.496 8.633 1 94.25 15 GLU B CA 1
ATOM 762 C C . GLU B 1 15 ? -10.734 3.07 8.008 1 94.25 15 GLU B C 1
ATOM 764 O O . GLU B 1 15 ? -9.781 2.34 7.75 1 94.25 15 GLU B O 1
ATOM 769 N N . VAL B 1 16 ? -10.664 4.305 7.832 1 96.5 16 VAL B N 1
ATOM 770 C CA . VAL B 1 16 ? -9.57 4.902 7.066 1 96.5 16 VAL B CA 1
ATOM 771 C C . VAL B 1 16 ? -8.258 4.715 7.816 1 96.5 16 VAL B C 1
ATOM 773 O O . VAL B 1 16 ? -7.301 4.148 7.277 1 96.5 16 VAL B O 1
ATOM 776 N N . PHE B 1 17 ? -8.148 5.082 9.102 1 96.69 17 PHE B N 1
ATOM 777 C CA . PHE B 1 17 ? -6.891 5.027 9.844 1 96.69 17 PHE B CA 1
ATOM 778 C C . PHE B 1 17 ? -6.465 3.582 10.078 1 96.69 17 PHE B C 1
ATOM 780 O O . PHE B 1 17 ? -5.32 3.215 9.812 1 96.69 17 PHE B O 1
ATOM 787 N N . PRO B 1 18 ? -7.352 2.715 10.453 1 96.44 18 PRO B N 1
ATOM 788 C CA . PRO B 1 18 ? -6.941 1.313 10.594 1 96.44 18 PRO B CA 1
ATOM 789 C C . PRO B 1 18 ? -6.453 0.708 9.281 1 96.44 18 PRO B C 1
ATOM 791 O O . PRO B 1 18 ? -5.492 -0.066 9.273 1 96.44 18 PRO B O 1
ATOM 794 N N . LEU B 1 19 ? -7.07 1.045 8.273 1 95.06 19 LEU B N 1
ATOM 795 C CA . LEU B 1 19 ? -6.637 0.538 6.973 1 95.06 19 LEU B CA 1
ATOM 796 C C . LEU B 1 19 ? -5.25 1.063 6.621 1 95.06 19 LEU B C 1
ATOM 798 O O . LEU B 1 19 ? -4.395 0.307 6.156 1 95.06 19 LEU B O 1
ATOM 802 N N . ALA B 1 20 ? -5.02 2.35 6.809 1 97.31 20 ALA B N 1
ATOM 803 C CA . ALA B 1 20 ? -3.707 2.939 6.566 1 97.31 20 ALA B CA 1
ATOM 804 C C . ALA B 1 20 ? -2.633 2.25 7.402 1 97.31 20 ALA B C 1
ATOM 806 O O . ALA B 1 20 ? -1.539 1.966 6.906 1 97.31 20 ALA B O 1
ATOM 807 N N . MET B 1 21 ? -2.941 1.914 8.656 1 96.12 21 MET B N 1
ATOM 808 C CA . MET B 1 21 ? -1.975 1.269 9.547 1 96.12 21 MET B CA 1
ATOM 809 C C . MET B 1 21 ? -1.675 -0.153 9.078 1 96.12 21 MET B C 1
ATOM 811 O O . MET B 1 21 ? -0.543 -0.625 9.195 1 96.12 21 MET B O 1
ATOM 815 N N . ASN B 1 22 ? -2.707 -0.748 8.594 1 93.44 22 ASN B N 1
ATOM 816 C CA . ASN B 1 22 ? -2.486 -2.076 8.031 1 93.44 22 ASN B CA 1
ATOM 817 C C . ASN B 1 22 ? -1.515 -2.033 6.852 1 93.44 22 ASN B C 1
ATOM 819 O O . ASN B 1 22 ? -0.615 -2.869 6.754 1 93.44 22 ASN B O 1
ATOM 823 N N . TYR B 1 23 ? -1.705 -1.024 6.008 1 94.81 23 TYR B N 1
ATOM 824 C CA . TYR B 1 23 ? -0.783 -0.849 4.891 1 94.81 23 TYR B CA 1
ATOM 825 C C . TYR B 1 23 ? 0.641 -0.629 5.387 1 94.81 23 TYR B C 1
ATOM 827 O O . TYR B 1 23 ? 1.577 -1.274 4.914 1 94.81 23 TYR B O 1
ATOM 835 N N . VAL B 1 24 ? 0.841 0.232 6.32 1 96.31 24 VAL B N 1
ATOM 836 C CA . VAL B 1 24 ? 2.156 0.551 6.871 1 96.31 24 VAL B CA 1
ATOM 837 C C . VAL B 1 24 ? 2.799 -0.711 7.438 1 96.31 24 VAL B C 1
ATOM 839 O O . VAL B 1 24 ? 3.955 -1.015 7.137 1 96.31 24 VAL B O 1
ATOM 842 N N . ASP B 1 25 ? 2.033 -1.4 8.195 1 94.12 25 ASP B N 1
ATOM 843 C CA . ASP B 1 25 ? 2.543 -2.611 8.836 1 94.12 25 ASP B CA 1
ATOM 844 C C . ASP B 1 25 ? 3.023 -3.619 7.793 1 94.12 25 ASP B C 1
ATOM 846 O O . ASP B 1 25 ? 4.059 -4.262 7.977 1 94.12 25 ASP B O 1
ATOM 850 N N . ARG B 1 26 ? 2.301 -3.703 6.758 1 91.5 26 ARG B N 1
ATOM 851 C CA . ARG B 1 26 ? 2.656 -4.676 5.727 1 91.5 26 ARG B CA 1
ATOM 852 C C . ARG B 1 26 ? 3.914 -4.246 4.98 1 91.5 26 ARG B C 1
ATOM 854 O O . ARG B 1 26 ? 4.809 -5.059 4.742 1 91.5 26 ARG B O 1
ATOM 861 N N . PHE B 1 27 ? 4.012 -3.016 4.621 1 93.06 27 PHE B N 1
ATOM 862 C CA . PHE B 1 27 ? 5.184 -2.539 3.893 1 93.06 27 PHE B CA 1
ATOM 863 C C . PHE B 1 27 ? 6.43 -2.6 4.77 1 93.06 27 PHE B C 1
ATOM 865 O O . PHE B 1 27 ? 7.512 -2.945 4.293 1 93.06 27 PHE B O 1
ATOM 872 N N . LEU B 1 28 ? 6.246 -2.359 5.973 1 92.31 28 LEU B N 1
ATOM 873 C CA . LEU B 1 28 ? 7.387 -2.41 6.879 1 92.31 28 LEU B CA 1
ATOM 874 C C . LEU B 1 28 ? 7.875 -3.844 7.055 1 92.31 28 LEU B C 1
ATOM 876 O O . LEU B 1 28 ? 9.062 -4.074 7.305 1 92.31 28 LEU B O 1
ATOM 880 N N . GLY B 1 29 ? 6.957 -4.723 6.898 1 89.19 29 GLY B N 1
ATOM 881 C CA . GLY B 1 29 ? 7.324 -6.125 7.035 1 89.19 29 GLY B CA 1
ATOM 882 C C . GLY B 1 29 ? 8 -6.688 5.801 1 89.19 29 GLY B C 1
ATOM 883 O O . GLY B 1 29 ? 8.695 -7.703 5.875 1 89.19 29 GLY B O 1
ATOM 884 N N . VAL B 1 30 ? 7.867 -5.961 4.688 1 89.12 30 VAL B N 1
ATOM 885 C CA . VAL B 1 30 ? 8.305 -6.543 3.422 1 89.12 30 VAL B CA 1
ATOM 886 C C . VAL B 1 30 ? 9.422 -5.695 2.826 1 89.12 30 VAL B C 1
ATOM 888 O O . VAL B 1 30 ? 10.273 -6.203 2.09 1 89.12 30 VAL B O 1
ATOM 891 N N . PHE B 1 31 ? 9.477 -4.375 3.146 1 87.31 31 PHE B N 1
ATOM 892 C CA . PHE B 1 31 ? 10.469 -3.457 2.6 1 87.31 31 PHE B CA 1
ATOM 893 C C . PHE B 1 31 ? 11.352 -2.893 3.707 1 87.31 31 PHE B C 1
ATOM 895 O O . PHE B 1 31 ? 10.883 -2.627 4.812 1 87.31 31 PHE B O 1
ATOM 902 N N . PRO B 1 32 ? 12.633 -2.822 3.326 1 88.19 32 PRO B N 1
ATOM 903 C CA . PRO B 1 32 ? 13.469 -2.01 4.215 1 88.19 32 PRO B CA 1
ATOM 904 C C . PRO B 1 32 ? 13.172 -0.517 4.102 1 88.19 32 PRO B C 1
ATOM 906 O O . PRO B 1 32 ? 13.414 0.087 3.053 1 88.19 32 PRO B O 1
ATOM 909 N N . VAL B 1 33 ? 12.531 -0.002 5.031 1 88.94 33 VAL B N 1
ATOM 910 C CA . VAL B 1 33 ? 12.18 1.414 5.039 1 88.94 33 VAL B CA 1
ATOM 911 C C . VAL B 1 33 ? 13.055 2.154 6.051 1 88.94 33 VAL B C 1
ATOM 913 O O . VAL B 1 33 ? 13.117 1.772 7.223 1 88.94 33 VAL B O 1
ATOM 916 N N . ARG B 1 34 ? 13.719 3.133 5.516 1 90.75 34 ARG B N 1
ATOM 917 C CA . ARG B 1 34 ? 14.586 3.918 6.387 1 90.75 34 ARG B CA 1
ATOM 918 C C . ARG B 1 34 ? 13.773 4.883 7.246 1 90.75 34 ARG B C 1
ATOM 920 O O . ARG B 1 34 ? 12.633 5.199 6.914 1 90.75 34 ARG B O 1
ATOM 927 N N . LYS B 1 35 ? 14.453 5.332 8.258 1 92.12 35 LYS B N 1
ATOM 928 C CA . LYS B 1 35 ? 13.797 6.238 9.195 1 92.12 35 LYS B CA 1
ATOM 929 C C . LYS B 1 35 ? 13.328 7.512 8.492 1 92.12 35 LYS B C 1
ATOM 931 O O . LYS B 1 35 ? 12.25 8.023 8.773 1 92.12 35 LYS B O 1
ATOM 936 N N . ASN B 1 36 ? 14.172 7.953 7.645 1 89.19 36 ASN B N 1
ATOM 937 C CA . ASN B 1 36 ? 13.867 9.219 6.973 1 89.19 36 ASN B CA 1
ATOM 938 C C . ASN B 1 36 ? 12.75 9.055 5.949 1 89.19 36 ASN B C 1
ATOM 940 O O . ASN B 1 36 ? 12.25 10.039 5.41 1 89.19 36 ASN B O 1
ATOM 944 N N . GLN B 1 37 ? 12.266 7.828 5.766 1 91.94 37 GLN B N 1
ATOM 945 C CA . GLN B 1 37 ? 11.188 7.539 4.824 1 91.94 37 GLN B CA 1
ATOM 946 C C . GLN B 1 37 ? 9.898 7.188 5.559 1 91.94 37 GLN B C 1
ATOM 948 O O . GLN B 1 37 ? 8.828 7.102 4.945 1 91.94 37 GLN B O 1
ATOM 953 N N . LEU B 1 38 ? 9.953 7.066 6.781 1 93.94 38 LEU B N 1
ATOM 954 C CA . LEU B 1 38 ? 8.812 6.609 7.566 1 93.94 38 LEU B CA 1
ATOM 955 C C . LEU B 1 38 ? 7.645 7.578 7.445 1 93.94 38 LEU B C 1
ATOM 957 O O . LEU B 1 38 ? 6.504 7.156 7.234 1 93.94 38 LEU B O 1
ATOM 961 N N . GLN B 1 39 ? 7.996 8.828 7.527 1 94.69 39 GLN B N 1
ATOM 962 C CA . GLN B 1 39 ? 6.934 9.82 7.391 1 94.69 39 GLN B CA 1
ATOM 963 C C . GLN B 1 39 ? 6.305 9.766 6 1 94.69 39 GLN B C 1
ATOM 965 O O . GLN B 1 39 ? 5.09 9.922 5.859 1 94.69 39 GLN B O 1
ATOM 970 N N . LEU B 1 40 ? 7.098 9.5 5.043 1 93.81 40 LEU B N 1
ATOM 971 C CA . LEU B 1 40 ? 6.594 9.367 3.68 1 93.81 40 LEU B CA 1
ATOM 972 C C . LEU B 1 40 ? 5.691 8.148 3.549 1 93.81 40 LEU B C 1
ATOM 974 O O . LEU B 1 40 ? 4.609 8.227 2.969 1 93.81 40 LEU B O 1
ATOM 978 N N . LEU B 1 41 ? 6.109 7.09 4.113 1 95.56 41 LEU B N 1
ATOM 979 C CA . LEU B 1 41 ? 5.312 5.867 4.078 1 95.56 41 LEU B CA 1
ATOM 980 C C . LEU B 1 41 ? 3.967 6.074 4.766 1 95.56 41 LEU B C 1
ATOM 982 O O . LEU B 1 41 ? 2.92 5.75 4.199 1 95.56 41 LEU B O 1
ATOM 986 N N . GLY B 1 42 ? 3.963 6.594 5.953 1 96.88 42 GLY B N 1
ATOM 987 C CA . GLY B 1 42 ? 2.734 6.836 6.691 1 96.88 42 GLY B CA 1
ATOM 988 C C . GLY B 1 42 ? 1.769 7.75 5.957 1 96.88 42 GLY B C 1
ATOM 989 O O . GLY B 1 42 ? 0.572 7.461 5.883 1 96.88 42 GLY B O 1
ATOM 990 N N . THR B 1 43 ? 2.26 8.75 5.359 1 96.75 43 THR B N 1
ATOM 991 C CA . THR B 1 43 ? 1.438 9.727 4.652 1 96.75 43 THR B CA 1
ATOM 992 C C . THR B 1 43 ? 0.842 9.117 3.387 1 96.75 43 THR B C 1
ATOM 994 O O . THR B 1 43 ? -0.338 9.32 3.092 1 96.75 43 THR B O 1
ATOM 997 N N . THR B 1 44 ? 1.634 8.375 2.666 1 95.69 44 THR B N 1
ATOM 998 C CA . THR B 1 44 ? 1.157 7.715 1.455 1 95.69 44 THR B CA 1
ATOM 999 C C . THR B 1 44 ? 0.054 6.711 1.782 1 95.69 44 THR B C 1
ATOM 1001 O O . THR B 1 44 ? -0.971 6.664 1.1 1 95.69 44 THR B O 1
ATOM 1004 N N . CYS B 1 45 ? 0.239 5.957 2.836 1 96.56 45 CYS B N 1
ATOM 1005 C CA . CYS B 1 45 ? -0.748 4.953 3.217 1 96.56 45 CYS B CA 1
ATOM 1006 C C . CYS B 1 45 ? -2.053 5.609 3.656 1 96.56 45 CYS B C 1
ATOM 1008 O O . CYS B 1 45 ? -3.137 5.098 3.369 1 96.56 45 CYS B O 1
ATOM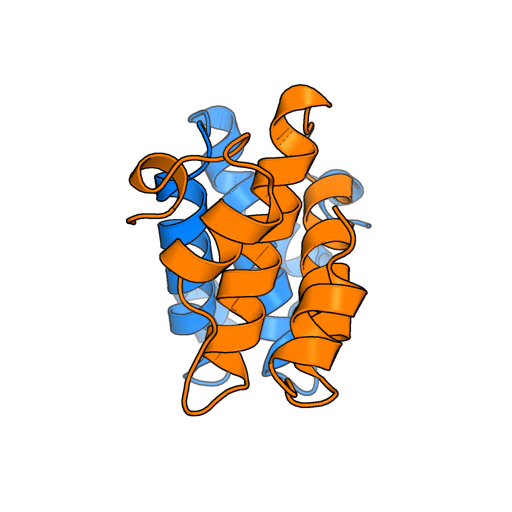 1010 N N . LEU B 1 46 ? -1.911 6.711 4.375 1 96.75 46 LEU B N 1
ATOM 1011 C CA . LEU B 1 46 ? -3.105 7.441 4.781 1 96.75 46 LEU B CA 1
ATOM 1012 C C . LEU B 1 46 ? -3.848 7.988 3.566 1 96.75 46 LEU B C 1
ATOM 1014 O O . LEU B 1 46 ? -5.078 7.934 3.508 1 96.75 46 LEU B O 1
ATOM 1018 N N . LEU B 1 47 ? -3.148 8.531 2.594 1 94.94 47 LEU B N 1
ATOM 1019 C CA . LEU B 1 47 ? -3.738 9.023 1.354 1 94.94 47 LEU B CA 1
ATOM 1020 C C . LEU B 1 47 ? -4.445 7.906 0.601 1 94.94 47 LEU B C 1
ATOM 1022 O O . LEU B 1 47 ? -5.59 8.062 0.173 1 94.94 47 LEU B O 1
ATOM 1026 N N . LEU B 1 48 ? -3.826 6.77 0.467 1 94.69 48 LEU B N 1
ATOM 1027 C CA . LEU B 1 48 ? -4.398 5.625 -0.237 1 94.69 48 LEU B CA 1
ATOM 1028 C C . LEU B 1 48 ? -5.641 5.113 0.479 1 94.69 48 LEU B C 1
ATOM 1030 O O . LEU B 1 48 ? -6.672 4.867 -0.154 1 94.69 48 LEU B O 1
ATOM 1034 N N . ALA B 1 49 ? -5.523 4.945 1.809 1 95.81 49 ALA B N 1
ATOM 1035 C CA . ALA B 1 49 ? -6.656 4.465 2.592 1 95.81 49 ALA B CA 1
ATOM 1036 C C . ALA B 1 49 ? -7.848 5.406 2.473 1 95.81 49 ALA B C 1
ATOM 1038 O O . ALA B 1 49 ? -8.992 4.961 2.354 1 95.81 49 ALA B O 1
ATOM 1039 N N . SER B 1 50 ? -7.605 6.68 2.533 1 95.62 50 SER B N 1
ATOM 1040 C CA . SER B 1 50 ? -8.68 7.668 2.438 1 95.62 50 SER B CA 1
ATOM 1041 C C . SER B 1 50 ? -9.328 7.648 1.059 1 95.62 50 SER B C 1
ATOM 1043 O O . SER B 1 50 ? -10.547 7.809 0.936 1 95.62 50 SER B O 1
ATOM 1045 N N . LYS B 1 51 ? -8.5 7.441 0.016 1 92.06 51 LYS B N 1
ATOM 1046 C CA . LYS B 1 51 ? -9.016 7.375 -1.35 1 92.06 51 LYS B CA 1
ATOM 1047 C C . LYS B 1 51 ? -9.938 6.176 -1.532 1 92.06 51 LYS B C 1
ATOM 1049 O O . LYS B 1 51 ? -10.891 6.23 -2.311 1 92.06 51 LYS B O 1
ATOM 1054 N N . LEU B 1 52 ? -9.648 5.184 -0.802 1 90.12 52 LEU B N 1
ATOM 1055 C CA . LEU B 1 52 ? -10.406 3.943 -0.942 1 90.12 52 LEU B CA 1
ATOM 1056 C C . LEU B 1 52 ? -11.711 4.008 -0.145 1 90.12 52 LEU B C 1
ATOM 1058 O O . LEU B 1 52 ? -12.711 3.398 -0.527 1 90.12 52 LEU B O 1
ATOM 1062 N N . ARG B 1 53 ? -11.75 4.707 0.874 1 90.75 53 ARG B N 1
ATOM 1063 C CA . ARG B 1 53 ? -12.859 4.578 1.812 1 90.75 53 ARG B CA 1
ATOM 1064 C C . ARG B 1 53 ? -13.711 5.844 1.83 1 90.75 53 ARG B C 1
ATOM 1066 O O . ARG B 1 53 ? -14.859 5.816 2.268 1 90.75 53 ARG B O 1
ATOM 1073 N N . GLU B 1 54 ? -13.172 6.941 1.454 1 91.94 54 GLU B N 1
ATOM 1074 C CA . GLU B 1 54 ? -13.867 8.219 1.55 1 91.94 54 GLU B CA 1
ATOM 1075 C C . GLU B 1 54 ? -14.383 8.672 0.187 1 91.94 54 GLU B C 1
ATOM 1077 O O . GLU B 1 54 ? -13.695 8.523 -0.824 1 91.94 54 GLU B O 1
ATOM 1082 N N . PRO B 1 55 ? -15.656 9.125 0.21 1 92.94 55 PRO B N 1
ATOM 1083 C CA . PRO B 1 55 ? -16.094 9.797 -1.018 1 92.94 55 PRO B CA 1
ATOM 1084 C C . PRO B 1 55 ? -15.219 10.992 -1.389 1 92.94 55 PRO B C 1
ATOM 1086 O O . PRO B 1 55 ? -15.031 11.281 -2.572 1 92.94 55 PRO B O 1
ATOM 1089 N N . ARG B 1 56 ? -14.805 11.703 -0.344 1 93.44 56 ARG B N 1
ATOM 1090 C CA . ARG B 1 56 ? -13.867 12.805 -0.496 1 93.44 56 ARG B CA 1
ATOM 1091 C C . ARG B 1 56 ? -12.539 12.492 0.181 1 93.44 56 ARG B C 1
ATOM 1093 O O . ARG B 1 56 ? -12.352 12.781 1.363 1 93.44 56 ARG B O 1
ATOM 1100 N N . PRO B 1 57 ? -11.602 11.984 -0.437 1 95.19 57 PRO B N 1
ATOM 1101 C CA . PRO B 1 57 ? -10.336 11.57 0.177 1 95.19 57 PRO B CA 1
ATOM 1102 C C . PRO B 1 57 ? -9.539 12.75 0.735 1 95.19 57 PRO B C 1
ATOM 1104 O O . PRO B 1 57 ? -9.789 13.898 0.372 1 95.19 57 PRO B O 1
ATOM 1107 N N . LEU B 1 58 ? -8.695 12.406 1.655 1 95 58 LEU B N 1
ATOM 1108 C CA . LEU B 1 58 ? -7.738 13.406 2.121 1 95 58 LEU B CA 1
ATOM 1109 C C . LEU B 1 58 ? -6.926 13.961 0.957 1 95 58 LEU B C 1
ATOM 1111 O O . LEU B 1 58 ? -6.625 13.242 0.003 1 95 58 LEU B O 1
ATOM 1115 N N . SER B 1 59 ? -6.625 15.227 1.046 1 93.56 59 SER B N 1
ATOM 1116 C CA . SER B 1 59 ? -5.809 15.828 -0.005 1 93.56 59 SER B CA 1
ATOM 1117 C C . SER B 1 59 ? -4.328 15.781 0.353 1 93.56 59 SER B C 1
ATOM 1119 O O . SER B 1 59 ? -3.965 15.805 1.531 1 93.56 59 SER B O 1
ATOM 1121 N N . ALA B 1 60 ? -3.52 15.734 -0.669 1 93.94 60 ALA B N 1
ATOM 1122 C CA . ALA B 1 60 ? -2.072 15.766 -0.476 1 93.94 60 ALA B CA 1
ATOM 1123 C C . ALA B 1 60 ? -1.643 17.062 0.217 1 93.94 60 ALA B C 1
ATOM 1125 O O . ALA B 1 60 ? -0.779 17.031 1.099 1 93.94 60 ALA B O 1
ATOM 11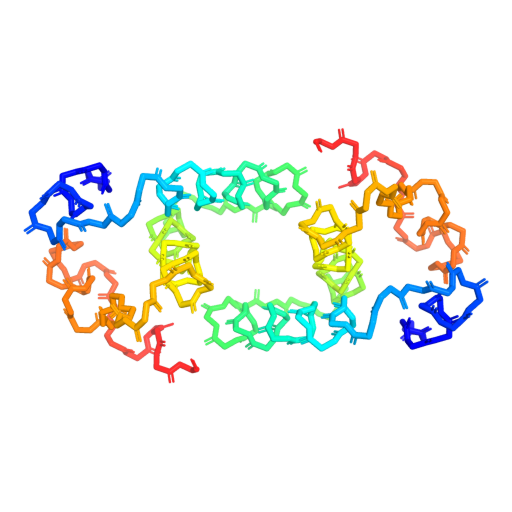26 N N . GLU B 1 61 ? -2.277 18.109 -0.146 1 93.94 61 GLU B N 1
ATOM 1127 C CA . GLU B 1 61 ? -1.934 19.406 0.425 1 93.94 61 GLU B CA 1
ATOM 1128 C C . GLU B 1 61 ? -2.139 19.422 1.937 1 93.94 61 GLU B C 1
ATOM 1130 O O . GLU B 1 61 ? -1.287 19.906 2.68 1 93.94 61 GLU B O 1
ATOM 1135 N N . MET B 1 62 ? -3.262 18.922 2.279 1 93.88 62 MET B N 1
ATOM 1136 C CA . MET B 1 62 ? -3.564 18.844 3.707 1 93.88 62 MET B CA 1
ATOM 1137 C C . MET B 1 62 ? -2.549 17.984 4.438 1 93.88 62 MET B C 1
ATOM 1139 O O . MET B 1 62 ? -2.092 18.328 5.527 1 93.88 62 MET B O 1
ATOM 1143 N N . LEU B 1 63 ? -2.145 16.875 3.895 1 95 63 LEU B N 1
ATOM 1144 C CA . LEU B 1 63 ? -1.198 15.953 4.531 1 95 63 LEU B CA 1
ATOM 1145 C C . LEU B 1 63 ? 0.189 16.578 4.613 1 95 63 LEU B C 1
ATOM 1147 O O . LEU B 1 63 ? 0.902 16.391 5.602 1 95 63 LEU B O 1
ATOM 1151 N N . VAL B 1 64 ? 0.575 17.344 3.582 1 94.12 64 VAL B N 1
ATOM 1152 C CA . VAL B 1 64 ? 1.835 18.078 3.615 1 94.12 64 VAL B CA 1
ATOM 1153 C C . VAL B 1 64 ? 1.85 19.031 4.812 1 94.12 64 VAL B C 1
ATOM 1155 O O . VAL B 1 64 ? 2.844 19.109 5.539 1 94.12 64 VAL B O 1
ATOM 1158 N N . PHE B 1 65 ? 0.783 19.672 5.043 1 94.31 65 PHE B N 1
ATOM 1159 C CA . PHE B 1 65 ? 0.655 20.609 6.152 1 94.31 65 PHE B CA 1
ATOM 1160 C C . PHE B 1 65 ? 0.843 19.906 7.488 1 94.31 65 PHE B C 1
ATOM 1162 O O . PHE B 1 65 ? 1.565 20.391 8.359 1 94.31 65 PHE B O 1
ATOM 1169 N N . TYR B 1 66 ? 0.253 18.766 7.652 1 93.5 66 TYR B N 1
ATOM 1170 C CA . TYR B 1 66 ? 0.265 18.078 8.938 1 93.5 66 TYR B CA 1
ATOM 1171 C C . TYR B 1 66 ? 1.622 17.438 9.195 1 93.5 66 TYR B C 1
ATOM 1173 O O . TYR B 1 66 ? 1.936 17.062 10.328 1 93.5 66 TYR B O 1
ATOM 1181 N N . THR B 1 67 ? 2.473 17.219 8.188 1 93.56 67 THR B N 1
ATOM 1182 C CA . THR B 1 67 ? 3.818 16.672 8.367 1 93.56 67 THR B CA 1
ATOM 1183 C C . THR B 1 67 ? 4.809 17.797 8.68 1 93.56 67 THR B C 1
ATOM 1185 O O . THR B 1 67 ? 6.023 17.594 8.633 1 93.56 67 THR B O 1
ATOM 1188 N N . ASP B 1 68 ? 4.301 18.984 8.812 1 93.5 68 ASP B N 1
ATOM 1189 C CA . ASP B 1 68 ? 5.121 20.172 9.008 1 93.5 68 ASP B CA 1
ATOM 1190 C C . ASP B 1 68 ? 6.117 20.344 7.863 1 93.5 68 ASP B C 1
ATOM 1192 O O . ASP B 1 68 ? 7.301 20.609 8.094 1 93.5 68 ASP B O 1
ATOM 1196 N N . HIS B 1 69 ? 5.691 19.891 6.688 1 90.56 69 HIS B N 1
ATOM 1197 C CA . HIS B 1 69 ? 6.41 20.109 5.438 1 90.56 69 HIS B CA 1
ATOM 1198 C C . HIS B 1 69 ? 7.633 19.203 5.34 1 90.56 69 HIS B C 1
ATOM 1200 O O . HIS B 1 69 ? 8.523 19.438 4.523 1 90.56 69 HIS B O 1
ATOM 1206 N N . SER B 1 70 ? 7.754 18.203 6.211 1 92.31 70 SER B N 1
ATOM 1207 C CA . SER B 1 70 ? 8.82 17.219 6.066 1 92.31 70 SER B CA 1
ATOM 1208 C C . SER B 1 70 ? 8.656 16.422 4.773 1 92.31 70 SER B C 1
ATOM 1210 O O . SER B 1 70 ? 9.633 15.883 4.246 1 92.31 70 SER B O 1
ATOM 1212 N N . ILE B 1 71 ? 7.387 16.297 4.363 1 91.94 71 ILE B N 1
ATOM 1213 C CA . ILE B 1 71 ? 7.035 15.734 3.068 1 91.94 71 ILE B CA 1
ATOM 1214 C C . ILE B 1 71 ? 6.48 16.828 2.154 1 91.94 71 ILE B C 1
ATOM 1216 O O . ILE B 1 71 ? 5.688 17.656 2.588 1 91.94 71 ILE B O 1
ATOM 1220 N N . THR B 1 72 ? 6.953 16.797 0.934 1 92.12 72 THR B N 1
ATOM 1221 C CA . THR B 1 72 ? 6.516 17.844 0.01 1 92.12 72 THR B CA 1
ATOM 1222 C C . THR B 1 72 ? 5.383 17.344 -0.877 1 92.12 72 THR B C 1
ATOM 1224 O O . THR B 1 72 ? 5.121 16.141 -0.933 1 92.12 72 THR B O 1
ATOM 1227 N N . PHE B 1 73 ? 4.727 18.391 -1.519 1 91.25 73 PHE B N 1
ATOM 1228 C CA . PHE B 1 73 ? 3.662 18.047 -2.457 1 91.25 73 PHE B CA 1
ATOM 1229 C C . PHE B 1 73 ? 4.207 17.203 -3.607 1 91.25 73 PHE B C 1
ATOM 1231 O O . PHE B 1 73 ? 3.529 16.297 -4.094 1 91.25 73 PHE B O 1
ATOM 1238 N N . ASN B 1 74 ? 5.383 17.438 -3.98 1 90.75 74 ASN B N 1
ATOM 1239 C CA . ASN B 1 74 ? 5.992 16.703 -5.082 1 90.75 74 ASN B CA 1
ATOM 1240 C C . ASN B 1 74 ? 6.199 15.227 -4.723 1 90.75 74 ASN B C 1
ATOM 1242 O O . ASN B 1 74 ? 6.133 14.359 -5.594 1 90.75 74 ASN B O 1
ATOM 1246 N N . ASP B 1 75 ? 6.387 14.977 -3.445 1 91.19 75 ASP B N 1
ATOM 1247 C CA . ASP B 1 75 ? 6.559 13.602 -2.986 1 91.19 75 ASP B CA 1
ATOM 1248 C C . ASP B 1 75 ? 5.258 12.812 -3.115 1 91.19 75 ASP B C 1
ATOM 1250 O O . ASP B 1 75 ? 5.281 11.586 -3.252 1 91.19 75 ASP B O 1
ATOM 1254 N N . LEU B 1 76 ? 4.117 13.539 -3.158 1 90 76 LEU B N 1
ATOM 1255 C CA . LEU B 1 76 ? 2.824 12.875 -3.082 1 90 76 LEU B CA 1
ATOM 1256 C C . LEU B 1 76 ? 2.055 13.023 -4.391 1 90 76 LEU B C 1
ATOM 1258 O O . LEU B 1 76 ? 1.002 12.406 -4.57 1 90 76 LEU B O 1
ATOM 1262 N N . ARG B 1 77 ? 2.375 13.867 -5.301 1 72.88 77 ARG B N 1
ATOM 1263 C CA . ARG B 1 77 ? 1.653 14.312 -6.488 1 72.88 77 ARG B CA 1
ATOM 1264 C C . ARG B 1 77 ? 1.451 13.164 -7.473 1 72.88 77 ARG B C 1
ATOM 1266 O O . ARG B 1 77 ? 0.676 13.289 -8.422 1 72.88 77 ARG B O 1
ATOM 1273 N N . TYR B 1 78 ? 1.82 11.992 -7.211 1 62.12 78 TYR B N 1
ATOM 1274 C CA . TYR B 1 78 ? 1.699 11.016 -8.281 1 62.12 78 TYR B CA 1
ATOM 1275 C C . TYR B 1 78 ? 0.336 10.336 -8.25 1 62.12 78 TYR B C 1
ATOM 1277 O O . TYR B 1 78 ? -0.291 10.234 -7.191 1 62.12 78 TYR B O 1
#

InterPro domains:
  IPR006671 Cyclin, N-terminal [PF00134] (6-75)
  IPR013763 Cyclin-like domain [SM00385] (1-77)
  IPR036915 Cyclin-like superfamily [SSF47954] (6-76)
  IPR039361 Cyclin [PTHR10177] (6-73)

Nearest PDB structures (foldseek):
  4bco-assembly1_B  TM=9.475E-01  e=3.405E-04  Bos taurus
  6ath-assembly1_B  TM=9.478E-01  e=3.808E-04  Homo sapiens
  6gue-assembly1_B  TM=9.468E-01  e=3.808E-04  Bos taurus
  1okv-assembly2_D  TM=9.451E-01  e=3.808E-04  Homo sapiens
  5hq0-assembly1_B  TM=9.283E-01  e=2.547E-03  Homo sapiens

Secondary structure (DSSP, 8-state):
--HHHHHHHTT--TTHHHHHHHHHHHHHHHS---HHHHHHHHHHHHHHHHHHH-SSPPPHHHHHHHTTTSS-HHHH--/--HHHHHHHTT--TTHHHHHHHHHHHHHHHS---HHHHHHHHHHHHHHHHHHH-SSPPPHHHHHHHTTTSS-HHHH--